Protein AF-A0A1B6F3Q3-F1 (afdb_monomer_lite)

Radius of gyration: 22.97 Å; chains: 1; bounding box: 46×53×61 Å

Organism: NCBI:txid1464854

Secondary structure (DSSP, 8-state):
-----HHHHHHHHHHH----S--------HHHHHHHHHHH-TTS-HHHHHHHHHHHHHHHHHHHHHHHHHHHHTSTTTT--TT-------TTS--PPP-------

Foldseek 3Di:
DDDPDPVNVVVCCVPPPVPPPDDVPVPDQPLLVVLVCQLPDPPDDPVSNVVSVVVNVVVVVVVVVLVVVVVVCVDCNVCVDVPDDDDDDDPSPPPPDPPDDPPDD

Structure (mmCIF, N/CA/C/O backbone):
data_AF-A0A1B6F3Q3-F1
#
_entry.id   AF-A0A1B6F3Q3-F1
#
loop_
_atom_site.group_PDB
_atom_site.id
_atom_site.type_symbol
_atom_site.label_atom_id
_atom_site.label_alt_id
_atom_site.label_comp_id
_atom_site.label_asym_id
_atom_site.label_entity_id
_atom_site.label_seq_id
_atom_site.pdbx_PDB_ins_code
_atom_site.Cartn_x
_atom_site.Cartn_y
_atom_site.Cartn_z
_atom_site.occupancy
_atom_site.B_iso_or_equiv
_atom_site.auth_seq_id
_atom_site.auth_comp_id
_atom_site.auth_asym_id
_atom_site.auth_atom_id
_atom_site.pdbx_PDB_model_num
ATOM 1 N N . SER A 1 1 ? 8.359 -33.812 40.670 1.00 39.91 1 SER A N 1
ATOM 2 C CA . SER A 1 1 ? 7.745 -33.349 39.412 1.00 39.91 1 SER A CA 1
ATOM 3 C C . SER A 1 1 ? 7.028 -32.038 39.689 1.00 39.91 1 SER A C 1
ATOM 5 O O . SER A 1 1 ? 6.071 -32.038 40.454 1.00 39.91 1 SER A O 1
ATOM 7 N N . ILE A 1 2 ? 7.569 -30.905 39.229 1.00 49.34 2 ILE A N 1
ATOM 8 C CA . ILE A 1 2 ? 7.045 -29.573 39.569 1.00 49.34 2 ILE A CA 1
ATOM 9 C C . ILE A 1 2 ? 5.918 -29.247 38.589 1.00 49.34 2 ILE A C 1
ATOM 11 O O . ILE A 1 2 ? 6.166 -28.863 37.449 1.00 49.34 2 ILE A O 1
ATOM 15 N N . TYR A 1 3 ? 4.675 -29.405 39.040 1.00 53.22 3 TYR A N 1
ATOM 16 C CA . TYR A 1 3 ? 3.509 -28.871 38.346 1.00 53.22 3 TYR A CA 1
ATOM 17 C C . TYR A 1 3 ? 3.552 -27.342 38.444 1.00 53.22 3 TYR A C 1
ATOM 19 O O . TYR A 1 3 ? 3.115 -26.750 39.433 1.00 53.22 3 TYR A O 1
ATOM 27 N N . LEU A 1 4 ? 4.110 -26.682 37.428 1.00 56.25 4 LEU A N 1
ATOM 28 C CA . LEU A 1 4 ? 3.936 -25.244 37.253 1.00 56.25 4 LEU A CA 1
ATOM 29 C C . LEU A 1 4 ? 2.439 -24.989 37.055 1.00 56.25 4 LEU A C 1
ATOM 31 O O . LEU A 1 4 ? 1.878 -25.316 36.011 1.00 56.25 4 LEU A O 1
ATOM 35 N N . ARG A 1 5 ? 1.781 -24.421 38.076 1.00 58.44 5 ARG A N 1
ATOM 36 C CA . ARG A 1 5 ? 0.423 -23.869 37.961 1.00 58.44 5 ARG A CA 1
ATOM 37 C C . ARG A 1 5 ? 0.365 -23.049 36.671 1.00 58.44 5 ARG A C 1
ATOM 39 O O . ARG A 1 5 ? 1.178 -22.143 36.494 1.00 58.44 5 ARG A O 1
ATOM 46 N N . SER A 1 6 ? -0.587 -23.368 35.794 1.00 62.34 6 SER A N 1
ATOM 47 C CA . SER A 1 6 ? -0.804 -22.722 34.487 1.00 62.34 6 SER A CA 1
ATOM 48 C C . SER A 1 6 ? -0.709 -21.184 34.546 1.00 62.34 6 SER A C 1
ATOM 50 O O . SER A 1 6 ? -0.142 -20.541 33.664 1.00 62.34 6 SER A O 1
ATOM 52 N N . THR A 1 7 ? -1.140 -20.591 35.663 1.00 70.44 7 THR A N 1
ATOM 53 C CA . THR A 1 7 ? -1.064 -19.151 35.935 1.00 70.44 7 THR A CA 1
ATOM 54 C C . THR A 1 7 ? 0.364 -18.601 36.036 1.00 70.44 7 THR A C 1
ATOM 56 O O . THR A 1 7 ? 0.623 -17.488 35.581 1.00 70.44 7 THR A O 1
ATOM 59 N N . THR A 1 8 ? 1.312 -19.363 36.585 1.00 76.56 8 THR A N 1
ATOM 60 C CA . THR A 1 8 ? 2.723 -18.967 36.703 1.00 76.56 8 THR A CA 1
ATOM 61 C C . THR A 1 8 ? 3.416 -19.004 35.347 1.00 76.56 8 THR A C 1
ATOM 63 O O . THR A 1 8 ? 4.138 -18.065 35.012 1.00 76.56 8 THR A O 1
ATOM 66 N N . TYR A 1 9 ? 3.159 -20.045 34.548 1.00 74.94 9 TYR A N 1
ATOM 67 C CA . TYR A 1 9 ? 3.653 -20.126 33.171 1.00 74.94 9 TYR A CA 1
ATOM 68 C C . TYR A 1 9 ? 3.118 -18.958 32.334 1.00 74.94 9 TYR A C 1
ATOM 70 O O . TYR A 1 9 ? 3.900 -18.244 31.713 1.00 74.94 9 TYR A O 1
ATOM 78 N N . TRP A 1 10 ? 1.808 -18.696 32.397 1.00 73.31 10 TRP A N 1
ATOM 79 C CA . TRP A 1 10 ? 1.173 -17.588 31.679 1.00 73.31 10 TRP A CA 1
ATOM 80 C C . TRP A 1 10 ? 1.738 -16.217 32.071 1.00 73.31 10 TRP A C 1
ATOM 82 O O . TRP A 1 10 ? 2.005 -15.377 31.210 1.00 73.31 10 TRP A O 1
ATOM 92 N N . ARG A 1 11 ? 1.980 -15.995 33.369 1.00 79.75 11 ARG A N 1
ATOM 93 C CA . ARG A 1 11 ? 2.593 -14.758 33.867 1.00 79.75 11 ARG A CA 1
ATOM 94 C C . ARG A 1 11 ? 4.017 -14.581 33.341 1.00 79.75 11 ARG A C 1
ATOM 96 O O . ARG A 1 11 ? 4.323 -13.530 32.791 1.00 79.75 11 ARG A O 1
ATOM 103 N N . ILE A 1 12 ? 4.855 -15.614 33.445 1.00 80.06 12 ILE A N 1
ATOM 104 C CA . ILE A 1 12 ? 6.243 -15.574 32.958 1.00 80.06 12 ILE A CA 1
ATOM 105 C C . ILE A 1 12 ? 6.282 -15.384 31.437 1.00 80.06 12 ILE A C 1
ATOM 107 O O . ILE A 1 12 ? 7.092 -14.601 30.946 1.00 80.06 12 ILE A O 1
ATOM 111 N N . TYR A 1 13 ? 5.388 -16.045 30.698 1.00 73.25 13 TYR A N 1
ATOM 112 C CA . TYR A 1 13 ? 5.264 -15.881 29.254 1.00 73.25 13 TYR A CA 1
ATOM 113 C C . TYR A 1 13 ? 4.939 -14.429 28.883 1.00 73.25 13 TYR A C 1
ATOM 115 O O . TYR A 1 13 ? 5.675 -13.822 28.113 1.00 73.25 13 TYR A O 1
ATOM 123 N N . ARG A 1 14 ? 3.913 -13.815 29.489 1.00 75.50 14 ARG A N 1
ATOM 124 C CA . ARG A 1 14 ? 3.584 -12.405 29.209 1.00 75.50 14 ARG A CA 1
ATOM 125 C C . ARG A 1 14 ? 4.645 -11.411 29.674 1.00 75.50 14 ARG A C 1
ATOM 127 O O . ARG A 1 14 ? 4.792 -10.371 29.049 1.00 75.50 14 ARG A O 1
ATOM 134 N N . GLU A 1 15 ? 5.313 -11.658 30.795 1.00 78.50 15 GLU A N 1
ATOM 135 C CA . GLU A 1 15 ? 6.267 -10.692 31.357 1.00 78.50 15 GLU A CA 1
ATOM 136 C C . GLU A 1 15 ? 7.636 -10.764 30.676 1.00 78.50 15 GLU A C 1
ATOM 138 O O . GLU A 1 15 ? 8.284 -9.736 30.504 1.00 78.50 15 GLU A O 1
ATOM 143 N N . ARG A 1 16 ? 8.086 -11.963 30.282 1.00 72.69 16 ARG A N 1
ATOM 144 C CA . ARG A 1 16 ? 9.452 -12.186 29.774 1.00 72.69 16 ARG A CA 1
ATOM 145 C C . ARG A 1 16 ? 9.519 -12.557 28.299 1.00 72.69 16 ARG A C 1
ATOM 147 O O . ARG A 1 16 ? 10.532 -12.3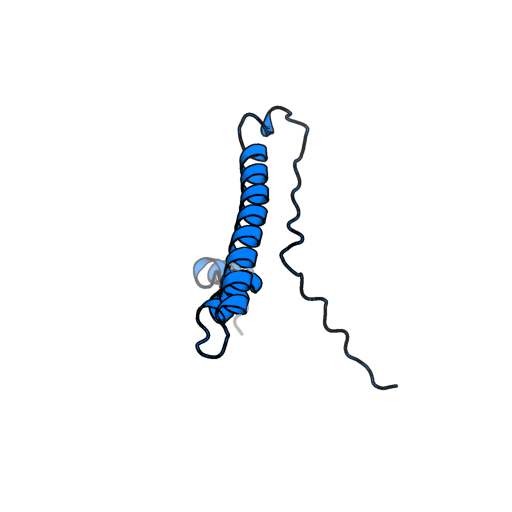09 27.657 1.00 72.69 16 ARG A O 1
ATOM 154 N N . PHE A 1 17 ? 8.454 -13.144 27.768 1.00 70.38 17 PHE A N 1
ATOM 155 C CA . PHE A 1 17 ? 8.409 -13.746 26.438 1.00 70.38 17 PHE A CA 1
ATOM 156 C C . PHE A 1 17 ? 7.181 -13.284 25.667 1.00 70.38 17 PHE A C 1
ATOM 158 O O . PHE A 1 17 ? 6.587 -14.083 24.952 1.00 70.38 17 PHE A O 1
ATOM 165 N N . ASN A 1 18 ? 6.770 -12.019 25.818 1.00 62.19 18 ASN A N 1
ATOM 166 C CA . ASN A 1 18 ? 5.657 -11.420 25.074 1.00 62.19 18 ASN A CA 1
ATOM 167 C C . ASN A 1 18 ? 5.984 -11.285 23.575 1.00 62.19 18 ASN A C 1
ATOM 169 O O . ASN A 1 18 ? 5.884 -10.207 22.984 1.00 62.19 18 ASN A O 1
ATOM 173 N N . TYR A 1 19 ? 6.431 -12.379 22.965 1.00 61.03 19 TYR A N 1
ATOM 174 C CA . TYR A 1 19 ? 6.515 -12.611 21.553 1.00 61.03 19 TYR A CA 1
ATOM 175 C C . TYR A 1 19 ? 5.102 -12.412 21.042 1.00 61.03 19 TYR A C 1
ATOM 177 O O . TYR A 1 19 ? 4.232 -13.279 21.145 1.00 61.03 19 TYR A O 1
ATOM 185 N N . LYS A 1 20 ? 4.855 -11.215 20.518 1.00 58.94 20 LYS A N 1
ATOM 186 C CA . LYS A 1 20 ? 3.731 -11.014 19.624 1.00 58.94 20 LYS A CA 1
ATOM 187 C C . LYS A 1 20 ? 3.902 -12.087 18.555 1.00 58.94 20 LYS A C 1
ATOM 189 O O . LYS A 1 20 ? 4.936 -12.108 17.888 1.00 58.94 20 LYS A O 1
ATOM 194 N N . PHE A 1 21 ? 2.944 -13.004 18.431 1.00 54.91 21 PHE A N 1
ATOM 195 C CA . PHE A 1 21 ? 2.870 -13.872 17.263 1.00 54.91 21 PHE A CA 1
ATOM 196 C C . PHE A 1 21 ? 2.615 -12.966 16.063 1.00 54.91 21 PHE A C 1
ATOM 198 O O . PHE A 1 21 ? 1.492 -12.620 15.718 1.00 54.91 21 PHE A O 1
ATOM 205 N N . GLY A 1 22 ? 3.713 -12.492 15.508 1.00 55.72 22 GLY A N 1
ATOM 206 C CA . GLY A 1 22 ? 3.794 -11.530 14.443 1.00 55.72 22 GLY A CA 1
ATOM 207 C C . GLY A 1 22 ? 5.232 -11.599 13.992 1.00 55.72 22 GLY A C 1
ATOM 208 O O . GLY A 1 22 ? 6.150 -11.253 14.735 1.00 55.72 22 GLY A O 1
ATOM 209 N N . ARG A 1 23 ? 5.441 -12.094 12.774 1.00 52.03 23 ARG A N 1
ATOM 210 C CA . ARG A 1 23 ? 6.714 -11.869 12.091 1.00 52.03 23 ARG A CA 1
ATOM 211 C C . ARG A 1 23 ? 6.976 -10.355 12.151 1.00 52.03 23 ARG A C 1
ATOM 213 O O . ARG A 1 23 ? 5.998 -9.600 12.111 1.00 52.03 23 ARG A O 1
ATOM 220 N N . PRO A 1 24 ? 8.228 -9.871 12.180 1.00 51.16 24 PRO A N 1
ATOM 221 C CA . PRO A 1 24 ? 8.479 -8.555 11.627 1.00 51.16 24 PRO A CA 1
ATOM 222 C C . PRO A 1 24 ? 8.099 -8.685 10.152 1.00 51.16 24 PRO A C 1
ATOM 224 O O . PRO A 1 24 ? 8.898 -9.092 9.312 1.00 51.16 24 PRO A O 1
ATOM 227 N N . GLN A 1 25 ? 6.815 -8.489 9.853 1.00 55.06 25 GLN A N 1
ATOM 228 C CA . GLN A 1 25 ? 6.340 -8.314 8.508 1.00 55.06 25 GLN A CA 1
ATOM 229 C C . GLN A 1 25 ? 7.006 -7.012 8.122 1.00 55.06 25 GLN A C 1
ATOM 231 O O . GLN A 1 25 ? 6.602 -5.942 8.567 1.00 55.06 25 GLN A O 1
ATOM 236 N N . VAL A 1 26 ? 8.123 -7.111 7.406 1.00 54.38 26 VAL A N 1
ATOM 237 C CA . VAL A 1 26 ? 8.663 -5.949 6.729 1.00 54.38 26 VAL A CA 1
ATOM 238 C C . VAL A 1 26 ? 7.512 -5.525 5.825 1.00 54.38 26 VAL A C 1
ATOM 240 O O . VAL A 1 26 ? 7.201 -6.216 4.858 1.00 54.38 26 VAL A O 1
ATOM 243 N N . ASP A 1 27 ? 6.798 -4.468 6.216 1.00 60.06 27 ASP A N 1
ATOM 244 C CA . ASP A 1 27 ? 5.615 -3.912 5.546 1.00 60.06 27 ASP A CA 1
ATOM 245 C C . ASP A 1 27 ? 6.027 -3.233 4.228 1.00 60.06 27 ASP A C 1
ATOM 247 O O . ASP A 1 27 ? 5.624 -2.125 3.883 1.00 60.06 27 ASP A O 1
ATOM 251 N N . THR A 1 28 ? 6.901 -3.884 3.469 1.00 66.88 28 THR A N 1
ATOM 252 C CA . THR A 1 28 ? 7.261 -3.465 2.129 1.00 66.88 28 THR A CA 1
ATOM 253 C C . THR A 1 28 ? 6.314 -4.158 1.172 1.00 66.88 28 THR A C 1
ATOM 255 O O . THR A 1 28 ? 6.266 -5.382 1.064 1.00 66.88 28 THR A O 1
ATOM 258 N N . CYS A 1 29 ? 5.502 -3.353 0.491 1.00 84.62 29 CYS A N 1
ATOM 259 C CA . CYS A 1 29 ? 4.666 -3.828 -0.597 1.00 84.62 29 CYS A CA 1
ATOM 260 C C . CYS A 1 29 ? 5.551 -4.539 -1.634 1.00 84.62 29 CYS A C 1
ATOM 262 O O . CYS A 1 29 ? 6.466 -3.929 -2.191 1.00 84.62 29 CYS A O 1
ATOM 264 N N . SER A 1 30 ? 5.258 -5.810 -1.917 1.00 84.44 30 SER A N 1
ATOM 265 C CA . SER A 1 30 ? 6.004 -6.625 -2.883 1.00 84.44 30 SER A CA 1
ATOM 266 C C . SER A 1 30 ? 6.084 -5.956 -4.254 1.00 84.44 30 SER A C 1
ATOM 268 O O . SER A 1 30 ? 7.142 -5.957 -4.878 1.00 84.44 30 SER A O 1
ATOM 270 N N . LYS A 1 31 ? 5.001 -5.296 -4.686 1.00 88.50 31 LYS A N 1
ATOM 271 C CA . LYS A 1 31 ? 4.975 -4.547 -5.944 1.00 88.50 31 LYS A CA 1
ATOM 272 C C . LYS A 1 31 ? 5.892 -3.325 -5.916 1.00 88.50 31 LYS A C 1
ATOM 274 O O . LYS A 1 31 ? 6.584 -3.059 -6.895 1.00 88.50 31 LYS A O 1
ATOM 279 N N . CYS A 1 32 ? 5.937 -2.596 -4.799 1.00 91.56 32 CYS A N 1
ATOM 280 C CA . CYS A 1 32 ? 6.878 -1.487 -4.635 1.00 91.56 32 CYS A CA 1
ATOM 281 C C . CYS A 1 32 ? 8.329 -1.961 -4.757 1.00 91.56 32 CYS A C 1
ATOM 283 O O . CYS A 1 32 ? 9.125 -1.292 -5.414 1.00 91.56 32 CYS A O 1
ATOM 285 N N . GLU A 1 33 ? 8.674 -3.088 -4.135 1.00 91.75 33 GLU A N 1
ATOM 286 C CA . GLU A 1 33 ? 10.028 -3.645 -4.209 1.00 91.75 33 GLU A CA 1
ATOM 287 C C . GLU A 1 33 ? 10.365 -4.140 -5.618 1.00 91.75 33 GLU A C 1
ATOM 289 O O . GLU A 1 33 ? 11.396 -3.752 -6.165 1.00 91.75 33 GLU A O 1
ATOM 294 N N . GLU A 1 34 ? 9.464 -4.887 -6.260 1.00 92.69 34 GLU A N 1
ATOM 295 C CA . GLU A 1 34 ? 9.622 -5.346 -7.647 1.00 92.69 34 GLU A CA 1
ATOM 296 C C . GLU A 1 34 ? 9.919 -4.176 -8.602 1.00 92.69 34 GLU A C 1
ATOM 298 O O . GLU A 1 34 ? 10.858 -4.225 -9.400 1.00 92.69 34 GLU A O 1
ATOM 303 N N . LEU A 1 35 ? 9.151 -3.087 -8.500 1.00 95.00 35 LEU A N 1
ATOM 304 C CA . LEU A 1 35 ? 9.317 -1.915 -9.359 1.00 95.00 35 LEU A CA 1
ATOM 305 C C . LEU A 1 35 ? 10.613 -1.157 -9.061 1.00 95.00 35 LEU A C 1
ATOM 307 O O . LEU A 1 35 ? 11.304 -0.748 -9.993 1.00 95.00 35 LEU A O 1
ATOM 311 N N . LYS A 1 36 ? 11.000 -1.008 -7.787 1.00 95.06 36 LYS A N 1
ATOM 312 C CA . LYS A 1 36 ? 12.294 -0.405 -7.418 1.00 95.06 36 LYS A CA 1
ATOM 313 C C . LYS A 1 36 ? 13.472 -1.207 -7.968 1.00 95.06 36 LYS A C 1
ATOM 315 O O . LYS A 1 36 ? 14.443 -0.606 -8.426 1.00 95.06 36 LYS A O 1
ATOM 320 N N . LEU A 1 37 ? 13.390 -2.538 -7.935 1.00 94.94 37 LEU A N 1
ATOM 321 C CA . LEU A 1 37 ? 14.412 -3.415 -8.506 1.00 94.94 37 LEU A CA 1
ATOM 322 C C . LEU A 1 37 ? 14.511 -3.230 -10.022 1.00 94.94 37 LEU A C 1
ATOM 324 O O . LEU A 1 37 ? 15.613 -3.055 -10.536 1.00 94.94 37 LEU A O 1
ATOM 328 N N . LYS A 1 38 ? 13.375 -3.168 -10.730 1.00 95.44 38 LYS A N 1
ATOM 329 C CA . LYS A 1 38 ? 13.349 -2.876 -12.175 1.00 95.44 38 LYS A CA 1
ATOM 330 C C . LYS A 1 38 ? 13.995 -1.527 -12.499 1.00 95.44 38 LYS A C 1
ATOM 332 O O . LYS A 1 38 ? 14.824 -1.446 -13.397 1.00 95.44 38 LYS A O 1
ATOM 337 N N . ILE A 1 39 ? 13.688 -0.482 -11.735 1.00 96.44 39 ILE A N 1
ATOM 338 C CA . ILE A 1 39 ? 14.264 0.857 -11.945 1.00 96.44 39 ILE A CA 1
ATOM 339 C C . ILE A 1 39 ? 15.794 0.849 -11.786 1.00 96.44 39 ILE A C 1
ATOM 341 O O . ILE A 1 39 ? 16.495 1.516 -12.544 1.00 96.44 39 ILE A O 1
ATOM 345 N N . ARG A 1 40 ? 16.318 0.087 -10.818 1.00 95.62 40 ARG A N 1
ATOM 346 C CA . ARG A 1 40 ? 17.760 -0.006 -10.528 1.00 95.62 40 ARG A CA 1
ATOM 347 C C . ARG A 1 40 ? 18.508 -1.013 -11.403 1.00 95.62 40 ARG A C 1
ATOM 349 O O . ARG A 1 40 ? 19.732 -1.051 -11.346 1.00 95.62 40 ARG A O 1
ATOM 356 N N . SER A 1 41 ? 17.802 -1.834 -12.179 1.00 94.88 41 SER A N 1
ATOM 357 C CA . SER A 1 41 ? 18.423 -2.886 -12.979 1.00 94.88 41 SER A CA 1
ATOM 358 C C . SER A 1 41 ? 19.291 -2.287 -14.093 1.00 94.88 41 SER A C 1
ATOM 360 O O . SER A 1 41 ? 18.774 -1.536 -14.927 1.00 94.88 41 SER A O 1
ATOM 362 N N . PRO A 1 42 ? 20.588 -2.639 -14.169 1.00 93.44 42 PRO A N 1
ATOM 363 C CA . PRO A 1 42 ? 21.452 -2.201 -15.263 1.00 93.44 42 PRO A CA 1
ATOM 364 C C . PRO A 1 42 ? 21.111 -2.904 -16.586 1.00 93.44 42 PRO A C 1
ATOM 366 O O . PRO A 1 42 ? 21.499 -2.429 -17.647 1.00 93.44 42 PRO A O 1
ATOM 369 N N . HIS A 1 43 ? 20.363 -4.010 -16.536 1.00 94.19 43 HIS A N 1
ATOM 370 C CA . HIS A 1 43 ? 20.040 -4.845 -17.696 1.00 94.19 43 HIS A CA 1
ATOM 371 C C . HIS A 1 43 ? 18.738 -4.447 -18.406 1.00 94.19 43 HIS A C 1
ATOM 373 O O . HIS A 1 43 ? 18.379 -5.053 -19.413 1.00 94.19 43 HIS A O 1
ATOM 379 N N . LEU A 1 44 ? 18.003 -3.460 -17.884 1.00 92.56 44 LEU A N 1
ATOM 380 C CA . LEU A 1 44 ? 16.763 -2.981 -18.492 1.00 92.56 44 LEU A CA 1
ATOM 381 C C . LEU A 1 44 ? 17.001 -1.721 -19.320 1.00 92.56 44 LEU A C 1
ATOM 383 O O . LEU A 1 44 ? 17.757 -0.832 -18.928 1.00 92.56 44 LEU A O 1
ATOM 387 N N . ASN A 1 45 ? 16.300 -1.635 -20.450 1.00 95.06 45 ASN A N 1
ATOM 388 C CA . ASN A 1 45 ? 16.322 -0.447 -21.292 1.00 95.06 45 ASN A CA 1
ATOM 389 C C . ASN A 1 45 ? 15.599 0.740 -20.622 1.00 95.06 45 ASN A C 1
ATOM 391 O O . ASN A 1 45 ? 14.792 0.584 -19.700 1.00 95.06 45 ASN A O 1
ATOM 395 N N . GLU A 1 46 ? 15.877 1.948 -21.111 1.00 94.50 46 GLU A N 1
ATOM 396 C CA . GLU A 1 46 ? 15.345 3.185 -20.527 1.00 94.50 46 GLU A CA 1
ATOM 397 C C . GLU A 1 46 ? 13.818 3.294 -20.623 1.00 94.50 46 GLU A C 1
ATOM 399 O O . GLU A 1 46 ? 13.176 3.856 -19.736 1.00 94.50 46 GLU A O 1
ATOM 404 N N . VAL A 1 47 ? 13.209 2.706 -21.656 1.00 96.50 47 VAL A N 1
ATOM 405 C CA . VAL A 1 47 ? 11.746 2.665 -21.800 1.00 96.50 47 VAL A CA 1
ATOM 406 C C . VAL A 1 47 ? 11.123 1.830 -20.680 1.00 96.50 47 VAL A C 1
ATOM 408 O O . VAL A 1 47 ? 10.226 2.308 -19.990 1.00 96.50 47 VAL A O 1
ATOM 411 N N . ALA A 1 48 ? 11.641 0.628 -20.426 1.00 94.81 48 ALA A N 1
ATOM 412 C CA . ALA A 1 48 ? 11.170 -0.256 -19.364 1.00 94.81 48 ALA A CA 1
ATOM 413 C C . ALA A 1 48 ? 11.352 0.372 -17.976 1.00 94.81 48 ALA A C 1
ATOM 415 O O . ALA A 1 48 ? 10.465 0.258 -17.127 1.00 94.81 48 ALA A O 1
ATOM 416 N N . LYS A 1 49 ? 12.461 1.089 -17.747 1.00 96.75 49 LYS A N 1
ATOM 417 C CA . LYS A 1 49 ? 12.666 1.843 -16.501 1.00 96.75 49 LYS A CA 1
ATOM 418 C C . LYS A 1 49 ? 11.637 2.958 -16.336 1.00 96.75 49 LYS A C 1
ATOM 420 O O . LYS A 1 49 ? 11.051 3.074 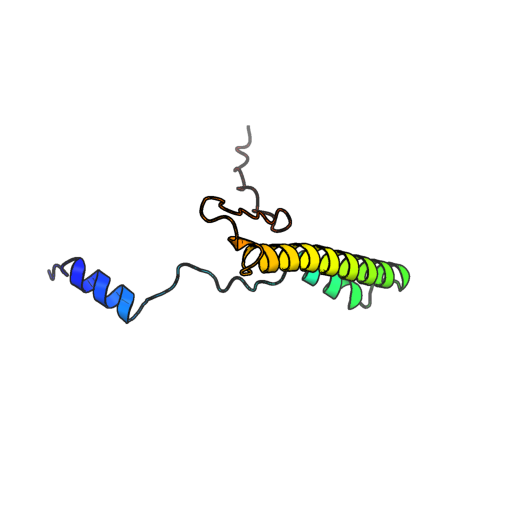-15.263 1.00 96.75 49 LYS A O 1
ATOM 425 N N . ARG A 1 50 ? 11.370 3.749 -17.382 1.00 96.75 50 ARG A N 1
ATOM 426 C CA . ARG A 1 50 ? 10.339 4.805 -17.350 1.00 96.75 50 ARG A CA 1
ATOM 427 C C . ARG A 1 50 ? 8.955 4.233 -17.062 1.00 96.75 50 ARG A C 1
ATOM 429 O O . ARG A 1 50 ? 8.243 4.787 -16.226 1.00 96.75 50 ARG A O 1
ATOM 436 N N . THR A 1 51 ? 8.607 3.105 -17.677 1.00 97.44 51 THR A N 1
ATOM 437 C CA . THR A 1 51 ? 7.360 2.390 -17.382 1.00 97.44 51 THR A CA 1
ATOM 438 C C . THR A 1 51 ? 7.302 1.968 -15.915 1.00 97.44 51 THR A C 1
ATOM 440 O O . THR A 1 51 ? 6.326 2.273 -15.236 1.00 97.44 51 THR A O 1
ATOM 443 N N . ALA A 1 52 ? 8.370 1.371 -15.375 1.00 97.19 52 ALA A N 1
ATOM 444 C CA . ALA A 1 52 ? 8.424 0.975 -13.967 1.00 97.19 52 ALA A CA 1
ATOM 445 C C . ALA A 1 52 ? 8.303 2.172 -12.998 1.00 97.19 52 ALA A C 1
ATOM 447 O O . ALA A 1 52 ? 7.657 2.058 -11.954 1.00 97.19 52 ALA A O 1
ATOM 448 N N . VAL A 1 53 ? 8.872 3.336 -13.342 1.00 97.38 53 VAL A N 1
ATOM 449 C CA . VAL A 1 53 ? 8.693 4.587 -12.579 1.00 97.38 53 VAL A CA 1
ATOM 450 C C . VAL A 1 53 ? 7.233 5.043 -12.605 1.00 97.38 53 VAL A C 1
ATOM 452 O O . VAL A 1 53 ? 6.682 5.379 -11.553 1.00 97.38 53 VAL A O 1
ATOM 455 N N . ALA A 1 54 ? 6.599 5.044 -13.780 1.00 97.81 54 ALA A N 1
ATOM 456 C CA . ALA A 1 54 ? 5.201 5.439 -13.932 1.00 97.81 54 ALA A CA 1
ATOM 457 C C . ALA A 1 54 ? 4.264 4.509 -13.143 1.00 97.81 54 ALA A C 1
ATOM 459 O O . ALA A 1 54 ? 3.424 4.986 -12.377 1.00 97.81 54 ALA A O 1
ATOM 460 N N . GLU A 1 55 ? 4.465 3.194 -13.249 1.00 96.62 55 GLU A N 1
ATOM 461 C CA . GLU A 1 55 ? 3.725 2.186 -12.483 1.00 96.62 55 GLU A CA 1
ATOM 462 C C . GLU A 1 55 ? 3.886 2.391 -10.972 1.00 96.62 55 GLU A C 1
ATOM 464 O O . GLU A 1 55 ? 2.900 2.362 -10.232 1.00 96.62 55 GLU A O 1
ATOM 469 N N . LEU A 1 56 ? 5.108 2.664 -10.501 1.00 96.19 56 LEU A N 1
ATOM 470 C CA . LEU A 1 56 ? 5.375 2.891 -9.078 1.00 96.19 56 LEU A CA 1
ATOM 471 C C . LEU A 1 56 ? 4.658 4.142 -8.562 1.00 96.19 56 LEU A C 1
ATOM 473 O O . LEU A 1 56 ? 4.134 4.153 -7.445 1.00 96.19 56 LEU A O 1
ATOM 477 N N . LEU A 1 57 ? 4.628 5.198 -9.371 1.00 96.94 57 LEU A N 1
ATOM 478 C CA . LEU A 1 57 ? 3.948 6.444 -9.046 1.00 96.94 57 LEU A CA 1
ATOM 479 C C . LEU A 1 57 ? 2.427 6.255 -8.981 1.00 96.94 57 LEU A C 1
ATOM 481 O O . LEU A 1 57 ? 1.808 6.712 -8.018 1.00 96.94 57 LEU A O 1
ATOM 485 N N . VAL A 1 58 ? 1.829 5.551 -9.945 1.00 95.81 58 VAL A N 1
ATOM 486 C CA . VAL A 1 58 ? 0.391 5.229 -9.930 1.00 95.81 58 VAL A CA 1
ATOM 487 C C . VAL A 1 58 ? 0.049 4.377 -8.711 1.00 95.81 58 VAL A C 1
ATOM 489 O O . VAL A 1 58 ? -0.859 4.727 -7.956 1.00 95.81 58 VAL A O 1
ATOM 492 N N . HIS A 1 59 ? 0.828 3.326 -8.456 1.00 92.94 59 HIS A N 1
ATOM 493 C CA . HIS A 1 59 ? 0.638 2.442 -7.310 1.00 92.94 59 HIS A CA 1
ATOM 494 C C . HIS A 1 59 ? 0.652 3.210 -5.976 1.00 92.94 59 HIS A C 1
ATOM 496 O O . HIS A 1 59 ? -0.261 3.065 -5.160 1.00 92.94 59 HIS A O 1
ATOM 502 N N . LYS A 1 60 ? 1.632 4.102 -5.772 1.00 92.00 60 LYS A N 1
ATOM 503 C CA . LYS A 1 60 ? 1.697 4.952 -4.571 1.00 92.00 60 LYS A CA 1
ATOM 504 C C . LYS A 1 60 ? 0.516 5.915 -4.462 1.00 92.00 60 LYS A C 1
ATOM 506 O O . LYS A 1 60 ? 0.004 6.118 -3.366 1.00 92.00 60 LYS A O 1
ATOM 511 N N . ARG A 1 61 ? 0.063 6.506 -5.572 1.00 94.19 61 ARG A N 1
ATOM 512 C CA . ARG A 1 61 ? -1.109 7.400 -5.575 1.00 94.19 61 ARG A CA 1
ATOM 513 C C . ARG A 1 61 ? -2.390 6.663 -5.188 1.00 94.19 61 ARG A C 1
ATOM 515 O O . ARG A 1 61 ? -3.167 7.197 -4.400 1.00 94.19 61 ARG A O 1
ATOM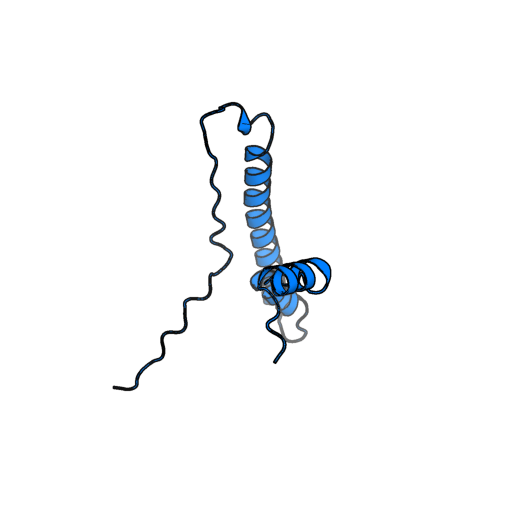 522 N N . MET A 1 62 ? -2.591 5.447 -5.693 1.00 90.25 62 MET A N 1
ATOM 523 C CA . MET A 1 62 ? -3.736 4.608 -5.322 1.00 90.25 62 MET A CA 1
ATOM 524 C C . MET A 1 62 ? -3.715 4.266 -3.832 1.00 90.25 62 MET A C 1
ATOM 526 O O . MET A 1 62 ? -4.710 4.480 -3.142 1.00 90.25 62 MET A O 1
ATOM 530 N N . SER A 1 63 ? -2.559 3.827 -3.329 1.00 89.06 63 SER A N 1
ATOM 531 C CA . SER A 1 63 ? -2.362 3.543 -1.905 1.00 89.06 63 SER A CA 1
ATOM 532 C C . SER A 1 63 ? -2.647 4.775 -1.034 1.00 89.06 63 SER A C 1
ATOM 534 O O . SER A 1 63 ? -3.436 4.704 -0.093 1.00 89.06 63 SER A O 1
ATOM 536 N N . ASN A 1 64 ? -2.110 5.942 -1.402 1.00 90.62 64 ASN A N 1
ATOM 537 C CA . ASN A 1 64 ? -2.371 7.192 -0.686 1.00 90.62 64 ASN A CA 1
ATOM 538 C C . ASN A 1 64 ? -3.856 7.571 -0.683 1.00 90.62 64 ASN A C 1
ATOM 540 O O . ASN A 1 64 ? -4.354 8.033 0.338 1.00 90.62 64 ASN A O 1
ATOM 544 N N . LYS A 1 65 ? -4.583 7.366 -1.791 1.00 90.62 65 LYS A N 1
ATOM 545 C CA . LYS A 1 65 ? -6.028 7.636 -1.847 1.00 90.62 65 LYS A CA 1
ATOM 546 C C . LYS A 1 65 ? -6.788 6.800 -0.813 1.00 90.62 65 LYS A C 1
ATOM 548 O O . LYS A 1 65 ? -7.627 7.348 -0.103 1.00 90.62 65 LYS A O 1
ATOM 553 N N . PHE A 1 66 ? -6.464 5.511 -0.699 1.00 87.94 66 PHE A N 1
ATOM 554 C CA . PHE A 1 66 ? -7.056 4.623 0.304 1.00 87.94 66 PHE A CA 1
ATOM 555 C C . PHE A 1 66 ? -6.745 5.089 1.732 1.00 87.94 66 PHE A C 1
ATOM 557 O O . PHE A 1 66 ? -7.656 5.261 2.538 1.00 87.94 66 PHE A O 1
ATOM 564 N N . TYR A 1 67 ? -5.475 5.365 2.042 1.00 88.56 67 TYR A N 1
ATOM 565 C CA . TYR A 1 67 ? -5.091 5.805 3.386 1.00 88.56 67 TYR A CA 1
ATOM 566 C C . TYR A 1 67 ? -5.648 7.184 3.754 1.00 88.56 67 TYR A C 1
ATOM 568 O O . TYR A 1 67 ? -5.970 7.417 4.918 1.00 88.56 67 TYR A O 1
ATOM 576 N N . ASN A 1 68 ? -5.812 8.082 2.781 1.00 91.62 68 ASN A N 1
ATOM 577 C CA . ASN A 1 68 ? -6.470 9.368 2.993 1.00 91.62 68 ASN A CA 1
ATOM 578 C C . ASN A 1 68 ? -7.953 9.188 3.335 1.00 91.62 68 ASN A C 1
ATOM 580 O O . ASN A 1 68 ? -8.427 9.824 4.273 1.00 91.62 68 ASN A O 1
ATOM 584 N N . ALA A 1 69 ? -8.659 8.292 2.638 1.00 89.25 69 ALA A N 1
ATOM 585 C CA . ALA A 1 69 ? -10.038 7.944 2.978 1.00 89.25 69 ALA A CA 1
ATOM 586 C C . ALA A 1 69 ? -10.118 7.331 4.385 1.00 89.25 69 ALA A C 1
ATOM 588 O O . ALA A 1 69 ? -10.886 7.797 5.217 1.00 89.25 69 ALA A O 1
ATOM 589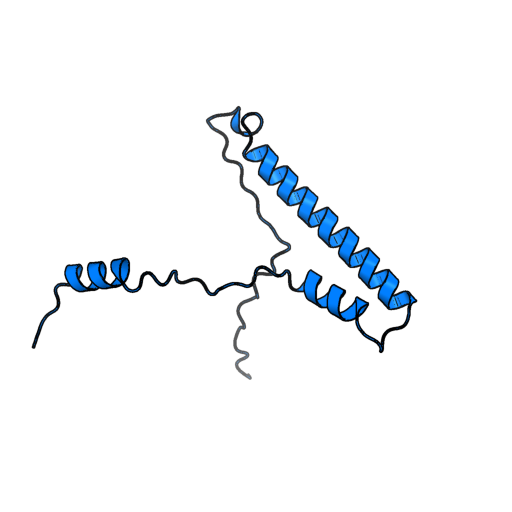 N N . LEU A 1 70 ? -9.234 6.382 4.711 1.00 89.44 70 LEU A N 1
ATOM 590 C CA . LEU A 1 70 ? -9.175 5.776 6.044 1.00 89.44 70 LEU A CA 1
ATOM 591 C C . LEU A 1 70 ? -8.898 6.803 7.154 1.00 89.44 70 LEU A C 1
ATOM 593 O O . LEU A 1 70 ? -9.380 6.654 8.274 1.00 89.44 70 LEU A O 1
ATOM 597 N N . LYS A 1 71 ? -8.091 7.829 6.869 1.00 90.81 71 LYS A N 1
ATOM 598 C CA . LYS A 1 71 ? -7.827 8.925 7.806 1.00 9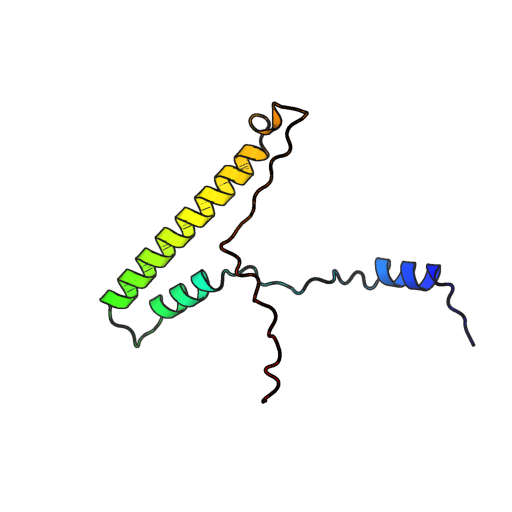0.81 71 LYS A CA 1
ATOM 599 C C . LYS A 1 71 ? -9.060 9.811 7.994 1.00 90.81 71 LYS A C 1
ATOM 601 O O . LYS A 1 71 ? -9.297 10.243 9.116 1.00 90.81 71 LYS A O 1
ATOM 606 N N . HIS A 1 72 ? -9.821 10.059 6.930 1.00 90.50 72 HIS A N 1
ATOM 607 C CA . HIS A 1 72 ? -11.066 10.822 6.990 1.00 90.50 72 HIS A CA 1
ATOM 608 C C . HIS A 1 72 ? -12.147 10.102 7.803 1.00 90.50 72 HIS A C 1
ATOM 610 O O . HIS A 1 72 ? -12.721 10.696 8.702 1.00 90.50 72 HIS A O 1
ATOM 616 N N . GLU A 1 73 ? -12.339 8.800 7.597 1.00 89.44 73 GLU A N 1
ATOM 617 C CA . GLU A 1 73 ? -13.300 7.996 8.377 1.00 89.44 73 GLU A CA 1
ATOM 618 C C . GLU A 1 73 ? -12.973 7.952 9.883 1.00 89.44 73 GLU A C 1
ATOM 620 O O . GLU A 1 73 ? -13.833 7.705 10.724 1.00 89.44 73 GLU A O 1
ATOM 625 N N . LYS A 1 74 ? -11.709 8.198 10.245 1.00 86.44 74 LYS A N 1
ATOM 626 C CA . LYS A 1 74 ? -11.242 8.286 11.638 1.00 86.44 74 LYS A CA 1
ATOM 627 C C . LYS A 1 74 ? -11.284 9.704 12.207 1.00 86.44 74 LYS A C 1
ATOM 629 O O . LYS A 1 74 ? -10.948 9.878 13.377 1.00 86.44 74 L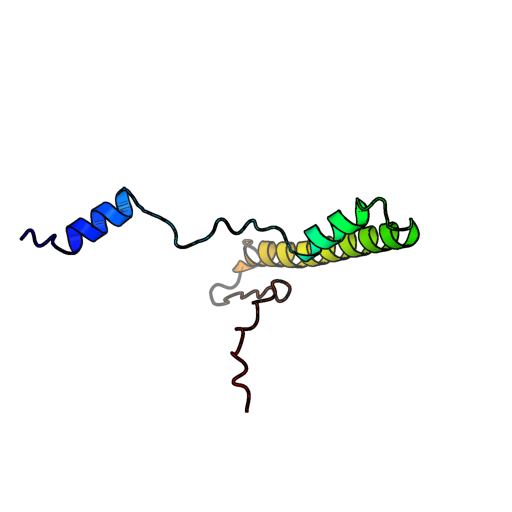YS A O 1
ATOM 634 N N . SER A 1 75 ? -11.592 10.713 11.395 1.00 90.12 75 SER A N 1
ATOM 635 C CA . SER A 1 75 ? -11.648 12.101 11.846 1.00 90.12 75 SER A CA 1
ATOM 636 C C . SER A 1 75 ? -12.987 12.395 12.538 1.00 90.12 75 SER A C 1
ATOM 638 O O . SER A 1 75 ? -13.947 11.641 12.359 1.00 90.12 75 SER A O 1
ATOM 640 N N . PRO A 1 76 ? -13.084 13.484 13.325 1.00 89.06 76 PRO A N 1
ATOM 641 C CA . PRO A 1 76 ? -14.339 13.877 13.970 1.00 89.06 76 PRO A CA 1
ATOM 642 C C . PRO A 1 76 ? -15.501 14.038 12.980 1.00 89.06 76 PRO A C 1
ATOM 644 O O . PRO A 1 76 ? -16.647 13.751 13.313 1.00 89.06 76 PRO A O 1
ATOM 647 N N . GLU A 1 77 ? -15.205 14.464 11.751 1.00 88.00 77 GLU A N 1
ATOM 648 C CA . GLU A 1 77 ? -16.188 14.619 10.679 1.00 88.00 77 GLU A CA 1
ATOM 649 C C . GLU A 1 77 ? -16.715 13.268 10.178 1.00 88.00 77 GLU A C 1
ATOM 651 O O . GLU A 1 77 ? -17.920 13.132 9.969 1.00 88.00 77 GLU A O 1
ATOM 656 N N . GLY A 1 78 ? -15.836 12.270 10.021 1.00 84.56 78 GLY A N 1
ATOM 657 C CA . GLY A 1 78 ? -16.207 10.912 9.605 1.00 84.56 78 GLY A CA 1
ATOM 658 C C . GLY A 1 78 ? -16.941 10.118 10.690 1.00 84.56 78 GLY A C 1
ATOM 659 O O . GLY A 1 78 ? -17.743 9.243 10.385 1.00 84.56 78 GLY A O 1
ATOM 660 N N . GLN A 1 79 ? -16.734 10.464 11.964 1.00 86.69 79 GLN A N 1
ATOM 661 C CA . GLN A 1 79 ? -17.386 9.829 13.119 1.00 86.69 79 GLN A CA 1
ATOM 662 C C . GLN A 1 79 ? -18.622 10.586 13.620 1.00 86.69 79 GLN A C 1
ATOM 664 O O . GLN A 1 79 ? -19.076 10.373 14.745 1.00 86.69 79 GLN A O 1
ATOM 669 N N . ARG A 1 80 ? -19.179 11.483 12.800 1.00 88.69 80 ARG A N 1
ATOM 670 C CA . ARG A 1 80 ? -20.350 12.287 13.168 1.00 88.69 80 ARG A CA 1
ATOM 671 C C . ARG A 1 80 ? -21.562 11.428 13.542 1.00 88.69 80 ARG A C 1
ATOM 673 O O . ARG A 1 80 ? -22.339 11.817 14.413 1.00 88.69 80 ARG A O 1
ATOM 680 N N . GLU A 1 81 ? -21.740 10.286 12.884 1.00 86.81 81 GLU A N 1
ATOM 681 C CA . GLU A 1 81 ? -22.840 9.367 13.161 1.00 86.81 81 GLU A CA 1
ATOM 682 C C . GLU A 1 81 ? -22.419 8.277 14.150 1.00 86.81 81 GLU A C 1
ATOM 684 O O . GLU A 1 81 ? -21.677 7.357 13.821 1.00 86.81 81 GLU A O 1
ATOM 689 N N . VAL A 1 82 ? -22.950 8.361 15.372 1.00 84.56 82 VAL A N 1
ATOM 690 C CA . VAL A 1 82 ? -22.591 7.475 16.497 1.00 84.56 82 VAL A CA 1
ATOM 691 C C . VAL A 1 82 ? -22.939 6.001 16.234 1.00 84.56 82 VAL A C 1
ATOM 693 O O . VAL A 1 82 ? -22.315 5.107 16.799 1.00 84.56 82 VAL A O 1
ATOM 696 N N . ASN A 1 83 ? -23.915 5.738 15.361 1.00 90.44 83 ASN A N 1
ATOM 697 C CA . ASN A 1 83 ? -24.422 4.393 15.072 1.00 90.44 83 ASN A CA 1
ATOM 698 C C . ASN A 1 83 ? -23.909 3.816 13.741 1.00 90.44 83 ASN A C 1
ATOM 700 O O . ASN A 1 83 ? -24.457 2.824 13.259 1.00 90.44 83 ASN A O 1
ATOM 704 N N . VAL A 1 84 ? -22.883 4.420 13.136 1.00 86.88 84 VAL A N 1
ATOM 705 C CA . VAL A 1 84 ? -22.293 3.953 11.875 1.00 86.88 84 VAL A CA 1
ATOM 706 C C . VAL A 1 84 ? -20.898 3.389 12.125 1.00 86.88 84 VAL A C 1
ATOM 708 O O . VAL A 1 84 ? -20.035 4.039 12.708 1.00 86.88 84 VAL A O 1
ATOM 711 N N . LEU A 1 85 ? -20.665 2.161 11.655 1.00 84.81 85 LEU A N 1
ATOM 712 C CA . LEU A 1 85 ? -19.354 1.516 11.667 1.00 84.81 85 LEU A CA 1
ATOM 713 C C . LEU A 1 85 ? -18.744 1.568 10.264 1.00 84.81 85 LEU A C 1
ATOM 715 O O . LEU A 1 85 ? -19.262 0.948 9.337 1.00 84.81 85 LEU A O 1
ATOM 719 N N . SER A 1 86 ? -17.612 2.257 10.123 1.00 83.75 86 SER A N 1
ATOM 720 C CA . SER A 1 86 ? -16.859 2.307 8.868 1.00 83.75 86 SER A CA 1
ATOM 721 C C . SER A 1 86 ? -15.880 1.132 8.774 1.00 83.75 86 SER A C 1
ATOM 723 O O . SER A 1 86 ? -15.047 0.922 9.662 1.00 83.75 86 SER A O 1
ATOM 725 N N . LEU A 1 87 ? -15.986 0.345 7.701 1.00 83.44 87 LEU A N 1
ATOM 726 C CA . LEU A 1 87 ? -15.128 -0.809 7.421 1.00 83.44 87 LEU A CA 1
ATOM 727 C C . LEU A 1 87 ? -14.353 -0.575 6.123 1.00 83.44 87 LEU A C 1
ATOM 729 O O . LEU A 1 87 ? -14.937 -0.258 5.090 1.00 83.44 87 LEU A O 1
ATOM 733 N N . ALA A 1 88 ? -13.036 -0.781 6.163 1.00 78.94 88 ALA A N 1
ATOM 734 C CA . ALA A 1 88 ? -12.161 -0.618 5.008 1.00 78.94 88 ALA A CA 1
ATOM 735 C C . ALA A 1 88 ? -11.353 -1.894 4.755 1.00 78.94 88 ALA A C 1
ATOM 737 O O . ALA A 1 88 ? -10.669 -2.396 5.648 1.00 78.94 88 ALA A O 1
ATOM 738 N N . PHE A 1 89 ? -11.400 -2.382 3.517 1.00 78.62 89 PHE A N 1
ATOM 739 C CA . PHE A 1 89 ? -10.673 -3.569 3.073 1.00 78.62 89 PHE A CA 1
ATOM 740 C C . PHE A 1 89 ? -9.669 -3.177 1.987 1.00 78.62 89 PHE A C 1
ATOM 742 O O . PHE A 1 89 ? -10.050 -2.647 0.944 1.00 78.62 89 PHE A O 1
ATOM 749 N N . ASP A 1 90 ? -8.384 -3.437 2.232 1.00 73.31 90 ASP A N 1
ATOM 750 C CA . ASP A 1 90 ? -7.333 -3.265 1.229 1.00 73.31 90 ASP A CA 1
ATOM 751 C C . ASP A 1 90 ? -7.154 -4.565 0.433 1.00 73.31 90 ASP A C 1
ATOM 753 O O . ASP A 1 90 ? -6.501 -5.508 0.881 1.00 73.31 90 ASP A O 1
ATOM 757 N N . TYR A 1 91 ? -7.728 -4.601 -0.769 1.00 68.25 91 TYR A N 1
ATOM 758 C CA . TYR A 1 91 ? -7.605 -5.730 -1.696 1.00 68.25 91 TYR A CA 1
ATOM 759 C C . TYR A 1 91 ? -6.241 -5.793 -2.408 1.00 68.25 91 TYR A C 1
ATOM 761 O O . TYR A 1 91 ? -5.981 -6.743 -3.145 1.00 68.25 91 TYR A O 1
ATOM 769 N N . MET A 1 92 ? -5.352 -4.810 -2.211 1.00 66.44 92 MET A N 1
ATOM 770 C CA . MET A 1 92 ? -4.009 -4.813 -2.804 1.00 66.44 92 MET A CA 1
ATOM 771 C C . MET A 1 92 ? -3.008 -5.652 -2.000 1.00 66.44 92 MET A C 1
ATOM 773 O O . MET A 1 92 ? -1.960 -6.021 -2.538 1.00 66.44 92 MET A O 1
ATOM 777 N N . LYS A 1 93 ? -3.305 -5.998 -0.738 1.00 60.25 93 LYS A N 1
ATOM 778 C CA . LYS A 1 93 ? -2.560 -7.039 -0.019 1.00 60.25 93 LYS A CA 1
ATOM 779 C C . LYS A 1 93 ? -3.074 -8.399 -0.484 1.00 60.25 93 LYS A C 1
ATOM 781 O O . LYS A 1 93 ? -4.093 -8.885 -0.005 1.00 60.25 93 LYS A O 1
ATOM 786 N N . THR A 1 94 ? -2.355 -9.020 -1.419 1.00 59.22 94 THR A N 1
ATOM 787 C CA . THR A 1 94 ? -2.613 -10.400 -1.838 1.00 59.22 94 THR A CA 1
ATOM 788 C C . THR A 1 94 ? -2.522 -11.297 -0.605 1.00 59.22 94 THR A C 1
ATOM 790 O O . THR A 1 94 ? -1.429 -11.589 -0.117 1.00 59.22 94 THR A O 1
ATOM 793 N N . VAL A 1 95 ? -3.665 -11.724 -0.068 1.00 59.22 95 VAL A N 1
ATOM 794 C CA . VAL A 1 95 ? -3.692 -12.859 0.851 1.00 59.22 95 VAL A CA 1
ATOM 795 C C . VAL A 1 95 ? -3.251 -14.029 -0.010 1.00 59.22 95 VAL A C 1
ATOM 797 O O . VAL A 1 95 ? -3.937 -14.387 -0.966 1.00 59.22 95 VAL A O 1
ATOM 800 N N . SER A 1 96 ? -2.042 -14.538 0.228 1.00 60.06 96 SER A N 1
ATOM 801 C CA . SER A 1 96 ? -1.537 -15.687 -0.515 1.00 60.06 96 SER A CA 1
ATOM 802 C C . SER A 1 96 ? -2.589 -16.783 -0.435 1.00 60.06 96 SER A C 1
ATOM 804 O O . SER A 1 96 ? -2.949 -17.185 0.675 1.00 60.06 96 SER A O 1
ATOM 806 N N . LEU A 1 97 ? -3.089 -17.233 -1.587 1.00 65.19 97 LEU A N 1
ATOM 807 C CA . LEU A 1 97 ? -4.016 -18.352 -1.603 1.00 65.19 97 LEU A CA 1
ATOM 808 C C . LEU A 1 97 ? -3.342 -19.534 -0.893 1.00 65.19 97 LEU A C 1
ATOM 810 O O . LEU A 1 97 ? -2.142 -19.765 -1.104 1.00 65.19 97 LEU A O 1
ATOM 814 N N . PRO A 1 98 ? -4.065 -20.251 -0.019 1.00 70.75 98 PRO A N 1
ATOM 815 C CA . PRO A 1 98 ? -3.528 -21.448 0.600 1.00 70.75 98 PRO A CA 1
ATOM 816 C C . PRO A 1 98 ? -3.074 -22.396 -0.510 1.00 70.75 98 PRO A C 1
ATOM 818 O O . PRO A 1 98 ? -3.820 -22.676 -1.448 1.00 70.75 98 PRO A O 1
ATOM 821 N N . LYS A 1 99 ? -1.819 -22.850 -0.432 1.00 66.75 99 LYS A N 1
ATOM 822 C CA . LYS A 1 99 ? -1.289 -23.839 -1.371 1.00 66.75 99 LYS A CA 1
ATOM 823 C C . LYS A 1 99 ? -2.041 -25.142 -1.125 1.00 66.75 99 LYS A C 1
ATOM 825 O O . LYS A 1 99 ? -1.759 -25.827 -0.145 1.00 66.75 99 LYS A O 1
ATOM 830 N N . VAL A 1 100 ? -3.017 -25.450 -1.973 1.00 77.62 100 VAL A N 1
ATOM 831 C CA . VAL A 1 100 ? -3.681 -26.753 -1.950 1.00 77.62 100 VAL A CA 1
ATOM 832 C C . VAL A 1 100 ? -2.658 -27.771 -2.457 1.00 77.62 100 VAL A C 1
ATOM 834 O O . VAL A 1 100 ? -2.109 -27.564 -3.542 1.00 77.62 100 VAL A O 1
ATOM 837 N N . PRO A 1 101 ? -2.322 -28.817 -1.683 1.00 71.56 101 PRO A N 1
ATOM 838 C CA . PRO A 1 101 ? -1.446 -29.863 -2.178 1.00 71.56 101 PRO A CA 1
ATOM 839 C C . PRO A 1 101 ? -2.131 -30.537 -3.368 1.00 71.56 101 PRO A C 1
ATOM 841 O O . PRO A 1 101 ? -3.256 -31.019 -3.250 1.00 71.56 101 PRO A O 1
ATOM 844 N N . VAL A 1 102 ? -1.458 -30.542 -4.518 1.00 71.50 102 VAL A N 1
ATOM 845 C CA . VAL A 1 102 ? -1.857 -31.379 -5.648 1.00 71.50 102 VAL A CA 1
ATOM 846 C C . VAL A 1 102 ? -1.556 -32.810 -5.221 1.00 71.50 102 VAL A C 1
ATOM 848 O O . VAL A 1 102 ? -0.396 -33.202 -5.137 1.00 71.50 102 VAL A O 1
ATOM 851 N N . GLN A 1 103 ? -2.589 -33.564 -4.860 1.00 68.62 103 GLN A N 1
ATOM 852 C CA . GLN A 1 103 ? -2.490 -35.016 -4.876 1.00 68.62 103 GLN A CA 1
ATOM 853 C C . GLN A 1 103 ? -2.463 -35.400 -6.354 1.00 68.62 103 GLN A C 1
ATOM 855 O O . GLN A 1 103 ? -3.413 -35.105 -7.078 1.00 68.62 103 GLN A O 1
ATOM 860 N N . GLU A 1 104 ? -1.336 -35.941 -6.817 1.00 62.94 104 GLU A N 1
ATOM 861 C CA . GLU A 1 104 ? -1.272 -36.577 -8.131 1.00 62.94 104 GLU A CA 1
ATOM 862 C C . GLU A 1 104 ? -2.320 -37.699 -8.150 1.00 62.94 104 GLU A C 1
ATOM 864 O O . GLU A 1 104 ? -2.352 -38.536 -7.244 1.00 62.94 104 GLU A O 1
ATOM 869 N N . LEU A 1 105 ? -3.232 -37.619 -9.121 1.00 52.41 105 LEU A N 1
ATOM 870 C CA . LEU A 1 105 ? -4.257 -38.621 -9.413 1.00 52.41 105 LEU A CA 1
ATOM 871 C C . LEU A 1 105 ? -3.668 -39.703 -10.316 1.00 52.41 105 LEU A C 1
ATOM 873 O O . LEU A 1 105 ? -2.984 -39.318 -11.292 1.00 52.41 105 LEU A O 1
#

Sequence (105 aa):
SIYLRSTTYWRIYRERFNYKFGRPQVDTCSKCEELKLKIRSPHLNEVAKRTAVAELLVHKRMSNKFYNALKHEKSPEGQREVNVLSLAFDYMKTVSLPKVPVQEL

pLDDT: mean 79.92, std 14.97, range [39.91, 97.81]